Protein AF-A0A822E3Z6-F1 (afdb_monomer_lite)

Secondary structure (DSSP, 8-state):
-HHHHHHHHHHHHTTS-GGG-EEEESS-HHHHHHHHHHH-TTSEEEE-HHHHHHHHHHHGGG-S-GGGHHHHHHHHHTT-

Radius of gyration: 16.95 Å; chains: 1; bounding box: 39×17×46 Å

Structure (mmCIF, N/CA/C/O backbone):
data_AF-A0A822E3Z6-F1
#
_entry.id   AF-A0A822E3Z6-F1
#
loop_
_atom_site.group_PDB
_atom_site.id
_atom_site.type_symbol
_atom_site.label_atom_id
_atom_site.label_alt_id
_atom_site.label_comp_id
_atom_site.label_asym_id
_atom_site.label_entity_id
_atom_site.label_seq_id
_atom_site.pdbx_PDB_ins_code
_atom_site.Cartn_x
_atom_site.Cartn_y
_atom_site.Cartn_z
_atom_site.occupancy
_atom_site.B_iso_or_equiv
_atom_site.auth_seq_id
_atom_site.auth_comp_id
_atom_site.auth_asym_id
_atom_site.auth_atom_id
_atom_site.pdbx_PDB_model_num
ATOM 1 N N . ILE A 1 1 ? 3.208 6.579 21.441 1.00 58.00 1 ILE A N 1
ATOM 2 C CA . ILE A 1 1 ? 2.828 6.378 20.019 1.00 58.00 1 ILE A CA 1
ATOM 3 C C . ILE A 1 1 ? 1.697 5.355 19.915 1.00 58.00 1 ILE A C 1
ATOM 5 O O . ILE A 1 1 ? 0.607 5.752 19.540 1.00 58.00 1 ILE A O 1
ATOM 9 N N . PHE A 1 2 ? 1.890 4.095 20.334 1.00 51.88 2 PHE A N 1
ATOM 10 C CA . PHE A 1 2 ? 0.848 3.053 20.236 1.00 51.88 2 PHE A CA 1
ATOM 11 C C . PHE A 1 2 ? -0.448 3.330 21.017 1.00 51.88 2 PHE A C 1
ATOM 13 O O . PHE A 1 2 ? -1.522 3.004 20.523 1.00 51.88 2 PHE A O 1
ATOM 20 N N . SER A 1 3 ? -0.371 3.926 22.213 1.00 61.28 3 SER A N 1
ATOM 21 C CA . SER A 1 3 ? -1.570 4.300 22.979 1.00 61.28 3 SER A CA 1
ATOM 22 C C . SER A 1 3 ? -2.373 5.389 22.269 1.00 61.28 3 SER A C 1
ATOM 24 O O . SER A 1 3 ? -3.559 5.205 22.049 1.00 61.28 3 SER A O 1
ATOM 26 N N . CYS A 1 4 ? -1.705 6.456 21.816 1.00 67.81 4 CYS A N 1
ATOM 27 C CA . CYS A 1 4 ? -2.349 7.569 21.117 1.00 67.81 4 CYS A CA 1
ATOM 28 C C . CYS A 1 4 ? -3.055 7.113 19.836 1.00 67.81 4 CYS A C 1
ATOM 30 O O . CYS A 1 4 ? -4.216 7.438 19.653 1.00 67.81 4 CYS A O 1
ATOM 32 N N . LEU A 1 5 ? -2.404 6.288 19.002 1.00 71.25 5 LEU A N 1
ATOM 33 C CA . LEU A 1 5 ? -3.010 5.827 17.747 1.00 71.25 5 LEU A CA 1
ATOM 34 C C . LEU A 1 5 ? -4.288 5.010 17.992 1.00 71.25 5 LEU A C 1
ATOM 36 O O . LEU A 1 5 ? -5.282 5.178 17.297 1.00 71.25 5 LEU A O 1
ATOM 40 N N . ARG A 1 6 ? -4.274 4.130 18.999 1.00 72.88 6 ARG A N 1
ATOM 41 C CA . ARG A 1 6 ? -5.452 3.342 19.376 1.00 72.88 6 ARG A CA 1
ATOM 42 C C . ARG A 1 6 ? -6.572 4.237 19.907 1.00 72.88 6 ARG A C 1
ATOM 44 O O . ARG A 1 6 ? -7.722 4.035 19.541 1.00 72.88 6 ARG A O 1
ATOM 51 N N . ASP A 1 7 ? -6.238 5.176 20.786 1.00 79.06 7 ASP A N 1
ATOM 52 C CA . ASP A 1 7 ? -7.222 6.051 21.421 1.00 79.06 7 ASP A CA 1
ATOM 53 C C . ASP A 1 7 ? -7.858 7.002 20.382 1.00 79.06 7 ASP A C 1
ATOM 55 O O . ASP A 1 7 ? -9.068 7.214 20.405 1.00 79.06 7 ASP A O 1
ATOM 59 N N . ASP A 1 8 ? -7.083 7.478 19.402 1.00 78.94 8 ASP A N 1
ATOM 60 C CA . ASP A 1 8 ? -7.583 8.272 18.273 1.00 78.94 8 ASP A CA 1
ATOM 61 C C . ASP A 1 8 ? -8.521 7.458 17.363 1.00 78.94 8 ASP A C 1
ATOM 63 O O . ASP A 1 8 ? -9.585 7.945 16.977 1.00 78.94 8 ASP A O 1
ATOM 67 N N . LEU A 1 9 ? -8.177 6.197 17.065 1.00 77.75 9 LEU A N 1
ATOM 68 C CA . LEU A 1 9 ? -9.040 5.295 16.288 1.00 77.75 9 LEU A CA 1
ATOM 69 C C . LEU A 1 9 ? -10.339 4.952 17.037 1.00 77.75 9 LEU A C 1
ATOM 71 O O . LEU A 1 9 ? -11.402 4.908 16.426 1.00 77.75 9 LEU A O 1
ATOM 75 N N . LEU A 1 10 ? -10.286 4.774 18.359 1.00 77.94 10 LEU A N 1
ATOM 76 C CA . LEU A 1 10 ? -11.483 4.572 19.185 1.00 77.94 10 LEU A CA 1
ATOM 77 C C . LEU A 1 10 ? -12.403 5.799 19.169 1.00 77.94 10 LEU A C 1
ATOM 79 O O . LEU A 1 10 ? -13.618 5.663 19.066 1.00 77.94 10 LEU A O 1
ATOM 83 N N . ASN A 1 11 ? -11.836 7.006 19.232 1.00 78.06 11 ASN A N 1
ATOM 84 C CA . ASN A 1 11 ? -12.622 8.238 19.151 1.00 78.06 11 ASN A CA 1
ATOM 85 C C . ASN A 1 11 ? -13.307 8.407 17.786 1.00 78.06 11 ASN A C 1
ATOM 87 O O . ASN A 1 11 ? -14.426 8.915 17.726 1.00 78.06 11 ASN A O 1
ATOM 91 N N . LEU A 1 12 ? -12.653 7.968 16.704 1.00 73.56 12 LEU A N 1
ATOM 92 C CA . LEU A 1 12 ? -13.238 7.920 15.360 1.00 73.56 12 LEU A CA 1
ATOM 93 C C . LEU A 1 12 ? -14.407 6.928 15.274 1.00 73.56 12 LEU A C 1
ATOM 95 O O . LEU A 1 12 ? -15.427 7.250 14.667 1.00 73.56 12 LEU A O 1
ATOM 99 N N . SER A 1 13 ? -14.288 5.760 15.914 1.00 71.12 13 SER A N 1
ATOM 100 C CA . SER A 1 13 ? -15.336 4.726 15.945 1.00 71.12 13 SER A CA 1
ATOM 101 C C . SER A 1 13 ? -16.654 5.251 16.520 1.00 71.12 13 SER A C 1
ATOM 103 O O . SER A 1 13 ? -17.712 5.084 15.920 1.00 71.12 13 SER A O 1
ATOM 105 N N . LEU A 1 14 ? -16.584 6.030 17.603 1.00 71.81 14 LEU A N 1
ATOM 106 C CA . LEU A 1 14 ? -17.755 6.628 18.254 1.00 71.81 14 LEU A CA 1
ATOM 107 C C . LEU A 1 14 ? -18.519 7.641 17.381 1.00 71.81 14 LEU A C 1
ATOM 109 O O . LEU A 1 14 ? -19.632 8.029 17.737 1.00 71.81 14 LEU A O 1
ATOM 113 N N . GLN A 1 15 ? -17.930 8.106 16.276 1.00 68.94 15 GLN A N 1
ATOM 114 C CA . GLN A 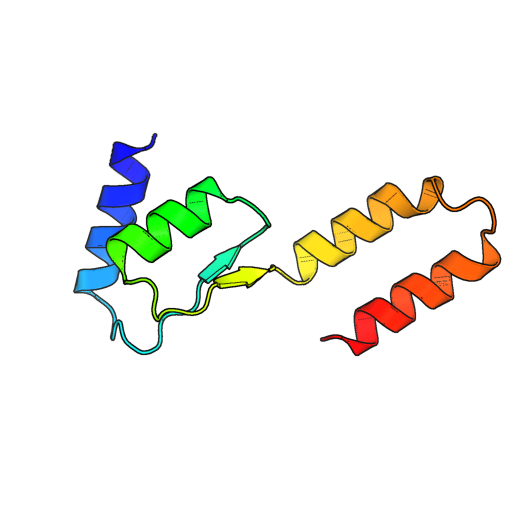1 15 ? -18.497 9.146 15.412 1.00 68.94 15 GLN A CA 1
ATOM 115 C C . GLN A 1 15 ? -18.976 8.626 14.050 1.00 68.94 15 GLN A C 1
ATOM 117 O O . GLN A 1 15 ? -19.624 9.376 13.319 1.00 68.94 15 GLN A O 1
ATOM 122 N N . MET A 1 16 ? -18.671 7.377 13.689 1.00 71.44 16 MET A N 1
ATOM 123 C CA . MET A 1 16 ? -18.875 6.855 12.335 1.00 71.44 16 MET A CA 1
ATOM 124 C C . MET A 1 16 ? -19.785 5.62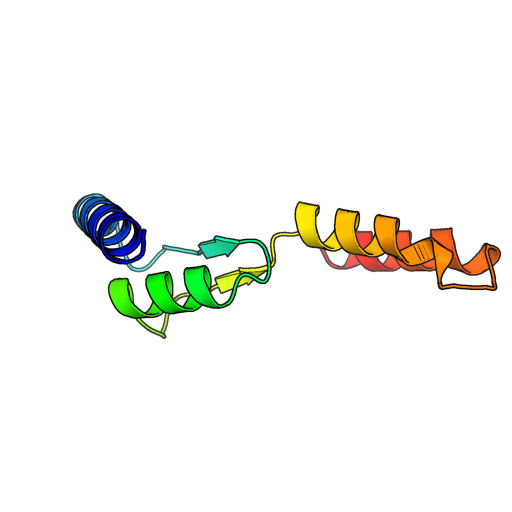4 12.318 1.00 71.44 16 MET A C 1
ATOM 126 O O . MET A 1 16 ? -19.883 4.883 13.290 1.00 71.44 16 MET A O 1
ATOM 130 N N . ASN A 1 17 ? -20.456 5.394 11.187 1.00 71.00 17 ASN A N 1
ATOM 131 C CA . ASN A 1 17 ? -21.103 4.113 10.924 1.00 71.00 17 ASN A CA 1
ATOM 132 C C . ASN A 1 17 ? -20.007 3.078 10.636 1.00 71.00 17 ASN A C 1
ATOM 134 O O . ASN A 1 17 ? -19.446 3.065 9.541 1.00 71.00 17 ASN A O 1
ATOM 138 N N . GLU A 1 18 ? -19.668 2.271 11.642 1.00 68.12 18 GLU A N 1
ATOM 139 C CA . GLU A 1 18 ? -18.479 1.413 11.618 1.00 68.12 18 GLU A CA 1
ATOM 140 C C . GLU A 1 18 ? -18.486 0.429 10.437 1.00 68.12 18 GLU A C 1
ATOM 142 O O . GLU A 1 18 ? -17.461 0.234 9.802 1.00 68.12 18 GLU A O 1
ATOM 147 N N . GLN A 1 19 ? -19.654 -0.079 10.033 1.00 68.81 19 GLN A N 1
ATOM 148 C CA . GLN A 1 19 ? -19.788 -1.121 9.002 1.00 68.81 19 GLN A CA 1
ATOM 149 C C . GLN A 1 19 ? -19.326 -0.729 7.587 1.00 68.81 19 GLN A C 1
ATOM 151 O O . GLN A 1 19 ? -19.157 -1.610 6.745 1.00 68.81 19 GLN A O 1
ATOM 156 N N . GLU A 1 20 ? -19.117 0.558 7.302 1.00 75.19 20 GLU A N 1
ATOM 157 C CA . GLU A 1 20 ? -18.671 1.040 5.985 1.00 75.19 20 GLU A CA 1
ATOM 158 C C . GLU A 1 20 ? -17.226 1.571 5.996 1.00 75.19 20 GLU A C 1
ATOM 160 O O . GLU A 1 20 ? -16.754 2.132 5.004 1.00 75.19 20 GLU A O 1
ATOM 165 N N . LEU A 1 21 ? -16.498 1.403 7.104 1.00 85.94 21 LEU A N 1
ATOM 166 C CA . LEU A 1 21 ? -15.124 1.880 7.225 1.00 85.94 21 LEU A CA 1
ATOM 167 C C . LEU A 1 21 ? -14.153 1.032 6.396 1.00 85.94 21 LEU A C 1
ATOM 169 O O . LEU A 1 21 ? -14.032 -0.182 6.562 1.00 85.94 21 LEU A O 1
ATOM 173 N N . ILE A 1 22 ? -13.390 1.710 5.543 1.00 87.44 22 ILE A N 1
ATOM 174 C CA . ILE A 1 22 ? -12.291 1.125 4.775 1.00 87.44 22 ILE A CA 1
ATOM 175 C C . ILE A 1 22 ? -11.015 1.879 5.136 1.00 87.44 22 ILE A C 1
ATOM 177 O O . ILE A 1 22 ? -10.955 3.105 5.014 1.00 87.44 22 ILE A O 1
ATOM 181 N N . LEU A 1 23 ? -9.978 1.153 5.551 1.00 89.38 23 LEU A N 1
ATOM 182 C CA . LEU A 1 23 ? -8.654 1.736 5.742 1.00 89.38 23 LEU A CA 1
ATOM 183 C C . LEU A 1 23 ? -7.919 1.777 4.401 1.00 89.38 23 LEU A C 1
ATOM 185 O O . LEU A 1 23 ? -7.711 0.738 3.783 1.00 89.38 23 LEU A O 1
ATOM 189 N N . ILE A 1 24 ? -7.467 2.962 3.988 1.00 89.50 24 ILE A N 1
ATOM 190 C CA . ILE A 1 24 ? -6.534 3.131 2.868 1.00 89.50 24 ILE A CA 1
ATOM 191 C C . ILE A 1 24 ? -5.192 3.575 3.445 1.00 89.50 24 ILE A C 1
ATOM 193 O O . ILE A 1 24 ? -5.053 4.715 3.886 1.00 89.50 24 ILE A O 1
ATOM 197 N N . ALA A 1 25 ? -4.204 2.687 3.439 1.00 87.56 25 ALA A N 1
ATOM 198 C CA . ALA A 1 25 ? -2.882 2.952 4.005 1.00 87.56 25 ALA A CA 1
ATOM 199 C C . ALA A 1 25 ? -1.777 2.456 3.070 1.00 87.56 25 ALA A C 1
ATOM 201 O O . ALA A 1 25 ? -2.005 1.615 2.202 1.00 87.56 25 ALA A O 1
ATOM 202 N N . ASP A 1 26 ? -0.564 2.986 3.218 1.00 83.88 26 ASP A N 1
ATOM 203 C CA . ASP A 1 26 ? 0.617 2.262 2.751 1.00 83.88 26 ASP A CA 1
ATOM 204 C C . ASP A 1 26 ? 0.707 0.899 3.464 1.00 83.88 26 ASP A C 1
ATOM 206 O O . ASP A 1 26 ? -0.041 0.654 4.409 1.00 83.88 26 ASP A O 1
ATOM 210 N N . ASP A 1 27 ? 1.563 -0.012 2.993 1.00 77.88 27 ASP A N 1
ATOM 211 C CA . ASP A 1 27 ? 1.739 -1.364 3.561 1.00 77.88 27 ASP A CA 1
ATOM 212 C C . ASP A 1 27 ? 2.404 -1.327 4.960 1.00 77.88 27 ASP A C 1
ATOM 214 O O . ASP A 1 27 ? 3.469 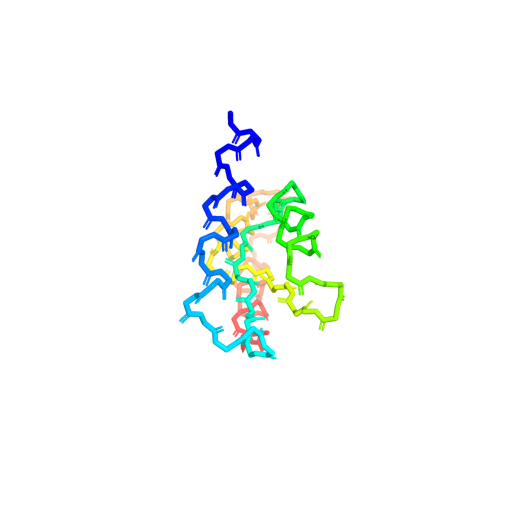-1.881 5.223 1.00 77.88 27 ASP A O 1
ATOM 218 N N . ALA A 1 28 ? 1.797 -0.565 5.864 1.00 84.25 28 ALA A N 1
ATOM 219 C CA . ALA A 1 28 ? 2.190 -0.307 7.226 1.00 84.25 28 ALA A CA 1
ATOM 220 C C . ALA A 1 28 ? 1.399 -1.258 8.123 1.00 84.25 28 ALA A C 1
ATOM 222 O O . ALA A 1 28 ? 0.380 -0.895 8.714 1.00 84.25 28 ALA A O 1
ATOM 223 N N . GLU A 1 29 ? 1.903 -2.484 8.247 1.00 86.44 29 GLU A N 1
ATOM 224 C CA . GLU A 1 29 ? 1.283 -3.578 9.006 1.00 86.44 29 GLU A CA 1
ATOM 225 C C . GLU A 1 29 ? 0.824 -3.153 10.414 1.00 86.44 29 GLU A C 1
ATOM 227 O O . GLU A 1 29 ? -0.239 -3.544 10.888 1.00 86.44 29 GLU A O 1
ATOM 232 N N . VAL A 1 30 ? 1.590 -2.282 11.076 1.00 88.12 30 VAL A N 1
ATOM 233 C CA . VAL A 1 30 ? 1.257 -1.746 12.403 1.00 88.12 30 VAL A CA 1
ATOM 234 C C . VAL A 1 30 ? -0.052 -0.949 12.403 1.00 88.12 30 VAL A C 1
ATOM 236 O O . VAL A 1 30 ? -0.839 -1.075 13.342 1.00 88.12 30 VAL A O 1
ATOM 239 N N . ILE A 1 31 ? -0.285 -0.132 11.375 1.00 87.38 31 ILE A N 1
ATOM 240 C CA . ILE A 1 31 ? -1.495 0.687 11.243 1.00 87.38 31 ILE A CA 1
ATOM 241 C C . ILE A 1 31 ? -2.681 -0.221 10.920 1.00 87.38 31 ILE A C 1
ATOM 243 O O . ILE A 1 31 ? -3.709 -0.134 11.589 1.00 87.38 31 ILE A O 1
ATOM 247 N N . SER A 1 32 ? -2.504 -1.149 9.977 1.00 90.44 32 SER A N 1
ATOM 248 C CA . SER A 1 32 ? -3.509 -2.152 9.609 1.00 90.44 32 SER A CA 1
ATOM 249 C C . SER A 1 32 ? -3.938 -2.988 10.815 1.00 90.44 32 SER A C 1
ATOM 251 O O . SER A 1 32 ? -5.126 -3.113 11.100 1.00 90.44 32 SER A O 1
ATOM 253 N N . ASN A 1 33 ? -2.980 -3.480 11.601 1.00 90.00 33 ASN A N 1
ATOM 254 C CA . ASN A 1 33 ? -3.253 -4.258 12.807 1.00 90.00 33 ASN A CA 1
ATOM 255 C C . ASN A 1 33 ? -3.952 -3.429 13.890 1.00 90.00 33 ASN A C 1
ATOM 257 O O . ASN A 1 33 ? -4.841 -3.937 14.573 1.00 90.00 33 ASN A O 1
ATOM 261 N N . ALA A 1 34 ? -3.571 -2.160 14.069 1.00 88.88 34 ALA A N 1
ATOM 262 C CA . ALA A 1 34 ? -4.239 -1.274 15.019 1.00 88.88 34 ALA A CA 1
ATOM 263 C C . ALA A 1 34 ? -5.695 -1.002 14.611 1.00 88.88 34 ALA A C 1
ATOM 265 O O . ALA A 1 34 ? -6.579 -1.055 15.462 1.00 88.88 34 ALA A O 1
ATOM 266 N N . PHE A 1 35 ? -5.940 -0.775 13.321 1.00 89.50 35 PHE A N 1
ATOM 267 C CA . PHE A 1 35 ? -7.273 -0.579 12.762 1.00 89.50 35 PHE A CA 1
ATOM 268 C C . PHE A 1 35 ? -8.148 -1.826 12.935 1.00 89.50 35 PHE A C 1
ATOM 270 O O . PHE A 1 35 ? -9.186 -1.751 13.585 1.00 89.50 35 PHE A O 1
ATOM 277 N N . LEU A 1 36 ? -7.693 -2.995 12.473 1.00 90.44 36 LEU A N 1
ATOM 278 C CA . LEU A 1 36 ? -8.447 -4.252 12.589 1.00 90.44 36 LEU A CA 1
ATOM 279 C C . LEU A 1 36 ? -8.718 -4.643 14.050 1.00 90.44 36 LEU A C 1
ATOM 281 O O . LEU A 1 36 ? -9.738 -5.254 14.358 1.00 90.44 36 LEU A O 1
ATOM 285 N N . LYS A 1 37 ? -7.826 -4.268 14.974 1.00 90.00 37 LYS A N 1
ATOM 286 C CA . LYS A 1 37 ? -8.027 -4.478 16.412 1.00 90.00 37 LYS A CA 1
ATOM 287 C C . LYS A 1 37 ? -9.131 -3.598 17.005 1.00 90.00 37 LYS A C 1
ATOM 289 O O . LYS A 1 37 ? -9.737 -4.008 17.992 1.00 90.00 37 LYS A O 1
ATOM 294 N N . VAL A 1 38 ? -9.336 -2.391 16.477 1.00 87.94 38 VAL A N 1
ATOM 295 C CA . VAL A 1 38 ? -10.340 -1.438 16.978 1.00 87.94 38 VAL A CA 1
ATOM 296 C C . VAL A 1 38 ? -11.693 -1.667 16.312 1.00 87.94 38 VAL A C 1
ATOM 298 O O . VAL A 1 38 ? -12.692 -1.738 17.017 1.00 87.94 38 VAL A O 1
ATOM 301 N N . PHE A 1 39 ? -11.714 -1.813 14.988 1.00 86.88 39 PHE A N 1
ATOM 302 C CA . PHE A 1 39 ? -12.951 -1.848 14.205 1.00 86.88 39 PHE A CA 1
ATOM 303 C C . PHE A 1 39 ? -13.432 -3.266 13.884 1.00 86.88 39 PHE A C 1
ATOM 305 O O . PHE A 1 39 ? -14.620 -3.472 13.679 1.00 86.88 39 PHE A O 1
ATOM 312 N N . GLY A 1 40 ? -12.544 -4.262 13.916 1.00 88.69 40 GLY A N 1
ATOM 313 C CA . GLY A 1 40 ? -12.872 -5.651 13.600 1.00 88.69 40 GLY A CA 1
ATOM 314 C C . GLY A 1 40 ? -12.125 -6.168 12.375 1.00 88.69 40 GLY A C 1
ATOM 315 O O . GLY A 1 40 ? -11.663 -5.419 11.517 1.00 88.69 40 GLY A O 1
ATOM 316 N N . THR A 1 41 ? -11.975 -7.490 12.305 1.00 89.50 41 THR A N 1
ATOM 317 C CA . THR A 1 41 ? -11.243 -8.177 11.227 1.00 89.50 41 THR A CA 1
ATOM 318 C C . THR A 1 41 ? -12.061 -8.371 9.949 1.00 89.50 41 THR A C 1
ATOM 320 O O . THR A 1 41 ? -11.539 -8.856 8.954 1.00 89.50 41 THR A O 1
ATOM 323 N N . ASP A 1 42 ? -13.351 -8.058 10.000 1.00 90.19 42 ASP A N 1
ATOM 324 C CA . ASP A 1 42 ? -14.301 -8.062 8.885 1.00 90.19 42 ASP A CA 1
ATOM 325 C C . ASP A 1 42 ? -14.220 -6.793 8.021 1.00 90.19 42 ASP A C 1
ATOM 327 O O . ASP A 1 42 ? -14.848 -6.721 6.966 1.00 90.19 42 ASP A O 1
ATOM 331 N N . HIS A 1 43 ? -13.423 -5.810 8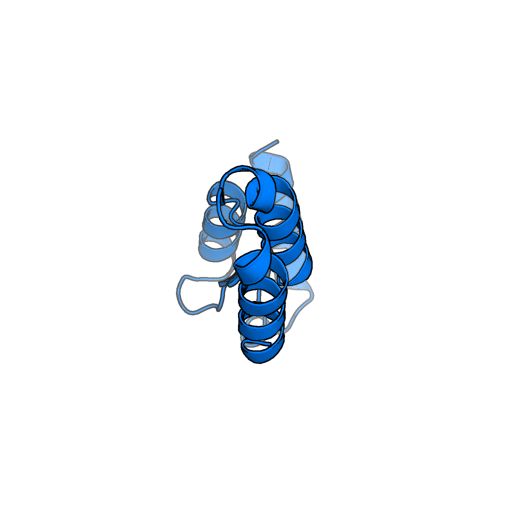.443 1.00 89.88 43 HIS A N 1
ATOM 332 C CA . HIS A 1 43 ? -13.213 -4.570 7.716 1.00 89.88 43 HIS A CA 1
ATOM 333 C C . HIS A 1 43 ? -12.162 -4.707 6.614 1.00 89.88 43 HIS A C 1
ATOM 335 O O . HIS A 1 43 ? -11.172 -5.432 6.735 1.00 89.88 43 HIS A O 1
ATOM 341 N N . ASN A 1 44 ? -12.343 -3.928 5.550 1.00 89.06 44 ASN A N 1
ATOM 342 C CA . ASN A 1 44 ? -11.405 -3.900 4.437 1.00 89.06 44 ASN A CA 1
ATOM 343 C C . ASN A 1 44 ? -10.226 -2.966 4.734 1.00 89.06 44 ASN A C 1
ATOM 345 O O . ASN A 1 44 ? -10.402 -1.794 5.076 1.00 89.06 44 ASN A O 1
ATOM 349 N N . VAL A 1 45 ? -9.016 -3.479 4.520 1.00 90.50 45 VAL A N 1
ATOM 350 C CA . VAL A 1 45 ? -7.781 -2.694 4.472 1.00 90.50 45 VAL A CA 1
ATOM 351 C C . VAL A 1 45 ? -7.248 -2.769 3.051 1.00 90.50 45 VAL A C 1
ATOM 353 O O . VAL A 1 45 ? -6.991 -3.854 2.533 1.00 90.50 45 VAL A O 1
ATOM 356 N N . VAL A 1 46 ? -7.105 -1.615 2.413 1.00 90.06 46 VAL A N 1
ATOM 357 C CA . VAL A 1 46 ? -6.701 -1.491 1.016 1.00 90.06 46 VAL A CA 1
ATOM 358 C C . VAL A 1 46 ? -5.374 -0.749 0.945 1.00 90.06 46 VAL A C 1
ATOM 360 O O . VAL A 1 46 ? -5.169 0.278 1.597 1.00 90.06 46 VAL A O 1
ATOM 363 N N . MET A 1 47 ? -4.466 -1.263 0.120 1.00 88.38 47 MET A N 1
ATOM 364 C CA . MET A 1 47 ? -3.196 -0.604 -0.148 1.00 88.38 47 MET A CA 1
ATOM 365 C C . MET A 1 47 ? -3.427 0.713 -0.896 1.00 88.38 47 MET A C 1
ATOM 367 O O . MET A 1 47 ? -4.130 0.776 -1.904 1.00 88.38 47 MET A O 1
ATOM 371 N N . CYS A 1 48 ? -2.792 1.779 -0.423 1.00 90.38 48 CYS A N 1
ATOM 372 C CA . CYS A 1 48 ? -2.868 3.091 -1.035 1.00 90.38 48 CYS A CA 1
ATOM 373 C C . CYS A 1 48 ? -2.210 3.076 -2.420 1.00 90.38 48 CYS A C 1
ATOM 375 O O . CYS A 1 48 ? -0.983 2.996 -2.544 1.00 90.38 48 CYS A O 1
ATOM 377 N N . TRP A 1 49 ? -3.038 3.236 -3.454 1.00 89.75 49 TRP A N 1
ATOM 378 C CA . TRP A 1 49 ? -2.627 3.265 -4.857 1.00 89.75 49 TRP A CA 1
ATOM 379 C C . TRP A 1 49 ? -1.462 4.221 -5.130 1.00 89.75 49 TRP A C 1
ATOM 381 O O . TRP A 1 49 ? -0.444 3.854 -5.715 1.00 89.75 49 TRP A O 1
ATOM 391 N N . PHE A 1 50 ? -1.578 5.454 -4.635 1.00 89.81 50 PHE A N 1
ATOM 392 C CA . PHE A 1 50 ? -0.569 6.489 -4.832 1.00 89.81 50 PHE A CA 1
ATOM 393 C C . PHE A 1 50 ? 0.799 6.083 -4.263 1.00 89.81 50 PHE A C 1
ATOM 395 O O . PHE A 1 50 ? 1.824 6.248 -4.930 1.00 89.81 50 PHE A O 1
ATOM 402 N N . HIS A 1 51 ? 0.822 5.534 -3.044 1.00 90.38 51 HIS A N 1
ATOM 403 C CA . HIS A 1 51 ? 2.062 5.101 -2.401 1.00 90.38 51 HIS A CA 1
ATOM 404 C C . HIS A 1 51 ? 2.664 3.880 -3.090 1.00 90.38 51 HIS A C 1
ATOM 406 O O . HIS A 1 51 ? 3.874 3.859 -3.317 1.00 90.38 51 HIS A O 1
ATOM 412 N N . MET A 1 52 ? 1.836 2.911 -3.488 1.00 91.25 52 MET A N 1
ATOM 413 C CA . MET A 1 52 ? 2.293 1.757 -4.257 1.00 91.25 52 MET A CA 1
ATOM 414 C C . MET A 1 52 ? 2.930 2.198 -5.583 1.00 91.25 52 MET A C 1
ATOM 416 O O . MET A 1 52 ? 4.069 1.821 -5.859 1.00 91.25 52 MET A O 1
ATOM 420 N N . ARG A 1 53 ? 2.271 3.071 -6.358 1.00 93.25 53 ARG A N 1
ATOM 421 C CA . ARG A 1 53 ? 2.784 3.540 -7.656 1.00 93.25 53 ARG A CA 1
ATOM 422 C C . ARG A 1 53 ? 4.116 4.259 -7.496 1.00 93.25 53 ARG A C 1
ATOM 424 O O . ARG A 1 53 ? 5.077 3.960 -8.200 1.00 93.25 53 ARG A O 1
ATOM 431 N N . LYS A 1 54 ? 4.191 5.166 -6.521 1.00 92.81 54 LYS A N 1
ATOM 432 C CA . LYS A 1 54 ? 5.417 5.897 -6.188 1.00 92.81 54 LYS A CA 1
ATOM 433 C C . LYS A 1 54 ? 6.547 4.956 -5.765 1.00 92.81 54 LYS A C 1
ATOM 435 O O . LYS A 1 54 ? 7.707 5.201 -6.096 1.00 92.81 54 LYS A O 1
ATOM 440 N N . ASN A 1 55 ? 6.232 3.887 -5.034 1.00 92.31 55 ASN A N 1
ATOM 441 C CA . ASN A 1 55 ? 7.226 2.899 -4.635 1.00 92.31 55 ASN A CA 1
ATOM 442 C C . ASN A 1 55 ? 7.727 2.083 -5.834 1.00 92.31 55 ASN A C 1
ATOM 444 O O . ASN A 1 55 ? 8.929 1.845 -5.933 1.00 92.31 55 ASN A O 1
ATOM 448 N N . VAL A 1 56 ? 6.852 1.703 -6.770 1.00 92.94 56 VAL A N 1
ATOM 449 C CA . VAL A 1 56 ? 7.291 1.035 -8.003 1.00 92.94 56 VAL A CA 1
ATOM 450 C C . VAL A 1 56 ? 8.182 1.957 -8.825 1.00 92.94 56 VAL A C 1
ATOM 452 O O . VAL A 1 56 ? 9.297 1.564 -9.155 1.00 92.94 56 VAL A O 1
ATOM 455 N N . GLU A 1 57 ? 7.752 3.195 -9.074 1.00 94.31 57 GLU A N 1
ATOM 456 C CA . GLU A 1 57 ? 8.530 4.186 -9.825 1.00 94.31 57 GLU A CA 1
ATOM 457 C C . GLU A 1 57 ? 9.935 4.369 -9.231 1.00 94.31 57 GLU A C 1
ATOM 459 O O . GLU A 1 57 ? 10.938 4.299 -9.943 1.00 94.31 57 GLU A O 1
ATOM 464 N N . LYS A 1 58 ? 10.022 4.492 -7.899 1.00 95.19 58 LYS A N 1
ATOM 465 C CA . LYS A 1 58 ? 11.294 4.591 -7.172 1.00 95.19 58 LYS A CA 1
ATOM 466 C C . LYS A 1 58 ? 12.199 3.376 -7.377 1.00 95.19 58 LYS A C 1
ATOM 468 O O . LYS A 1 58 ? 13.410 3.535 -7.284 1.00 95.19 58 LYS A O 1
ATOM 473 N N . ASN A 1 59 ? 11.648 2.189 -7.628 1.00 95.00 59 ASN A N 1
ATOM 474 C CA . ASN A 1 59 ? 12.393 0.938 -7.786 1.00 95.00 59 ASN A CA 1
ATOM 475 C C . ASN A 1 59 ? 12.577 0.499 -9.249 1.00 95.00 59 ASN A C 1
ATOM 477 O O . ASN A 1 59 ? 13.310 -0.456 -9.502 1.00 95.00 59 ASN A O 1
ATOM 481 N N . LEU A 1 60 ? 12.017 1.221 -10.228 1.00 94.06 60 LEU A N 1
ATOM 482 C CA . LEU A 1 60 ? 12.185 0.920 -11.658 1.00 94.06 60 LEU A CA 1
ATOM 483 C C . LEU A 1 60 ? 13.653 0.897 -12.103 1.00 94.06 60 LEU A C 1
ATOM 485 O O . LEU A 1 60 ? 14.000 0.243 -13.087 1.00 94.06 60 LEU A O 1
ATOM 489 N N . TYR A 1 61 ? 14.549 1.582 -11.387 1.00 93.88 61 TYR A N 1
ATOM 490 C CA . TYR A 1 61 ? 15.980 1.543 -11.692 1.00 93.88 61 TYR A CA 1
ATOM 491 C C . TYR A 1 61 ? 16.568 0.122 -11.647 1.00 93.88 61 TYR A C 1
ATOM 493 O O . TYR A 1 61 ? 17.515 -0.127 -12.391 1.00 93.88 61 TYR A O 1
ATOM 501 N N . LEU A 1 62 ? 15.977 -0.791 -10.860 1.00 95.25 62 LEU A N 1
ATOM 502 C CA . LEU A 1 62 ? 16.366 -2.204 -10.752 1.00 95.25 62 LEU A CA 1
ATOM 503 C C . LEU A 1 62 ? 16.056 -3.013 -12.018 1.00 95.25 62 LEU A C 1
ATOM 505 O O . LEU A 1 62 ? 16.639 -4.071 -12.234 1.00 95.25 62 LEU A O 1
ATOM 509 N N . VAL A 1 63 ? 15.154 -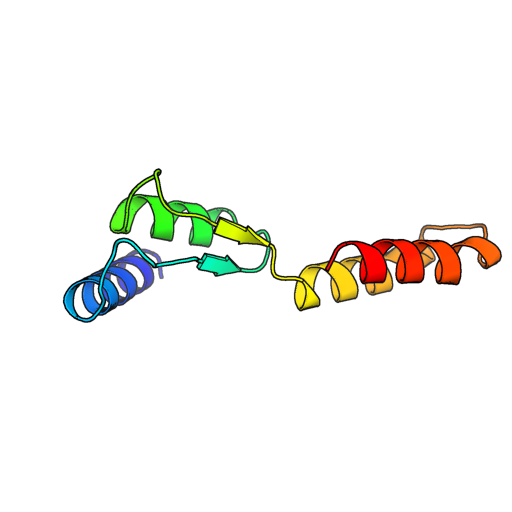2.526 -12.872 1.00 94.38 63 VAL A N 1
ATOM 510 C CA . VAL A 1 63 ? 14.849 -3.158 -14.155 1.00 94.38 63 VAL A CA 1
ATOM 511 C C . VAL A 1 63 ? 15.893 -2.704 -15.178 1.00 94.38 63 VAL A C 1
ATOM 513 O O . VAL A 1 63 ? 15.932 -1.526 -15.568 1.00 94.38 63 VAL A O 1
ATOM 516 N N . GLU A 1 64 ? 16.744 -3.642 -15.605 1.00 94.44 64 GLU A N 1
ATOM 517 C CA . GLU A 1 64 ? 17.828 -3.410 -16.572 1.00 94.44 64 GLU A CA 1
ATOM 518 C C . GLU A 1 64 ? 17.284 -2.977 -17.938 1.00 94.44 64 GLU A C 1
ATOM 520 O O . GLU A 1 64 ? 17.755 -2.004 -18.531 1.00 94.44 64 GLU A O 1
ATOM 525 N 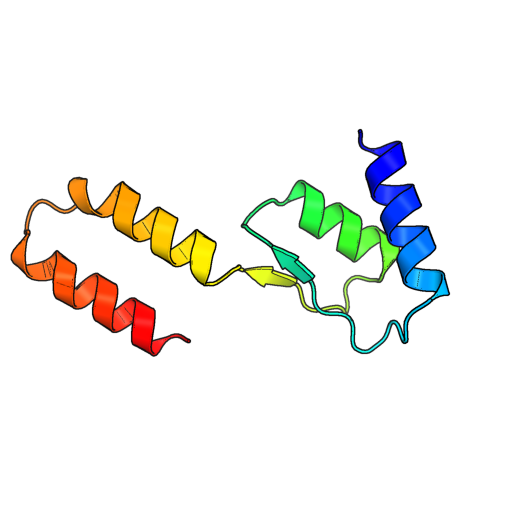N . ASN A 1 65 ? 16.235 -3.653 -18.414 1.00 95.81 65 ASN A N 1
ATOM 526 C CA . ASN A 1 65 ? 15.600 -3.329 -19.682 1.00 95.81 65 ASN A CA 1
ATOM 527 C C . ASN A 1 65 ? 14.669 -2.111 -19.546 1.00 95.81 65 ASN A C 1
ATOM 529 O O . ASN A 1 65 ? 13.503 -2.232 -19.165 1.00 95.81 65 ASN A O 1
ATOM 533 N N . LYS A 1 66 ? 15.175 -0.929 -19.915 1.00 92.50 66 LYS A N 1
ATOM 534 C CA . LYS A 1 66 ? 14.426 0.339 -19.848 1.00 92.50 66 LYS A CA 1
ATOM 535 C C . LYS A 1 66 ? 13.194 0.388 -20.754 1.00 92.50 66 LYS A C 1
ATOM 537 O O . LYS A 1 66 ? 12.271 1.138 -20.454 1.00 92.50 66 LYS A O 1
ATOM 542 N N . ALA A 1 67 ? 13.124 -0.439 -21.800 1.00 93.62 67 ALA A N 1
ATOM 543 C CA . ALA A 1 67 ? 11.933 -0.517 -22.646 1.00 93.62 67 ALA A CA 1
ATOM 544 C C . ALA A 1 67 ? 10.706 -1.063 -21.888 1.00 93.62 67 ALA A C 1
ATOM 546 O O . ALA A 1 67 ? 9.577 -0.774 -22.271 1.00 93.62 67 ALA A O 1
ATOM 547 N N . LEU A 1 68 ? 10.912 -1.807 -20.792 1.00 94.44 68 LEU A N 1
ATOM 548 C CA . LEU A 1 68 ? 9.828 -2.365 -19.976 1.00 94.44 68 LEU A CA 1
ATOM 549 C C . LEU A 1 68 ? 9.228 -1.363 -18.983 1.00 94.44 68 LEU A C 1
ATOM 551 O O . LEU A 1 68 ? 8.150 -1.612 -18.456 1.00 94.44 68 LEU A O 1
ATOM 555 N N . HIS A 1 69 ? 9.892 -0.234 -18.720 1.00 95.00 69 HIS A N 1
ATOM 556 C CA . HIS A 1 69 ? 9.473 0.708 -17.673 1.00 95.00 69 HIS A CA 1
ATOM 557 C C . HIS A 1 69 ? 8.077 1.272 -17.931 1.00 95.00 69 HIS A C 1
ATOM 559 O O . HIS A 1 69 ? 7.235 1.263 -17.039 1.00 95.00 69 HIS A O 1
ATOM 565 N N . GLY A 1 70 ? 7.819 1.713 -19.165 1.00 92.50 70 GLY A N 1
ATOM 566 C CA . GLY A 1 70 ? 6.505 2.226 -19.557 1.00 92.50 70 GLY A CA 1
ATOM 567 C C . GLY A 1 70 ? 5.415 1.154 -19.508 1.00 92.50 70 GLY A C 1
ATOM 568 O O . GLY A 1 70 ? 4.301 1.449 -19.095 1.00 92.50 70 GLY A O 1
ATOM 569 N N . GLY A 1 71 ? 5.751 -0.093 -19.864 1.00 94.50 71 GLY A N 1
ATOM 570 C CA . GLY A 1 71 ? 4.833 -1.231 -19.767 1.00 94.50 71 GLY A CA 1
ATOM 571 C C . GLY A 1 71 ? 4.416 -1.500 -18.325 1.00 94.50 71 GLY A C 1
ATOM 572 O O . GLY A 1 71 ? 3.232 -1.511 -18.033 1.00 94.50 71 GLY A O 1
ATOM 573 N N . ILE A 1 72 ? 5.385 -1.578 -17.408 1.00 93.25 72 ILE A N 1
ATOM 574 C CA . ILE A 1 72 ? 5.130 -1.785 -15.974 1.00 93.25 72 ILE A CA 1
ATOM 575 C C . ILE A 1 72 ? 4.226 -0.685 -15.406 1.00 93.25 72 ILE A C 1
ATOM 577 O O . ILE A 1 72 ? 3.292 -0.977 -14.666 1.00 93.25 72 ILE A O 1
ATOM 581 N N . MET A 1 73 ? 4.489 0.579 -15.747 1.00 94.19 73 MET A N 1
ATOM 582 C CA . MET A 1 73 ? 3.669 1.686 -15.249 1.00 94.19 73 MET A CA 1
ATOM 583 C C . MET A 1 73 ? 2.261 1.679 -15.845 1.00 94.19 73 MET A C 1
ATOM 585 O O . MET A 1 73 ? 1.312 1.944 -15.117 1.00 94.19 73 MET A O 1
ATOM 589 N N . ASN A 1 74 ? 2.107 1.338 -17.125 1.00 93.94 74 ASN A N 1
ATOM 590 C CA . ASN A 1 74 ? 0.788 1.186 -17.737 1.00 93.94 74 ASN A CA 1
ATOM 591 C C . ASN A 1 74 ? 0.007 0.026 -17.117 1.00 93.94 74 ASN A C 1
ATOM 593 O O . ASN A 1 74 ? -1.159 0.204 -16.783 1.00 93.94 74 ASN A O 1
ATOM 597 N N . ASP A 1 75 ? 0.646 -1.130 -16.926 1.00 91.81 75 ASP A N 1
ATOM 598 C CA . ASP A 1 75 ? 0.023 -2.295 -16.296 1.00 91.81 75 ASP A CA 1
ATOM 599 C C . ASP A 1 75 ? -0.463 -1.940 -14.891 1.00 91.81 75 ASP A C 1
ATOM 601 O O . ASP A 1 75 ? -1.590 -2.260 -14.526 1.00 91.81 75 ASP A O 1
ATOM 605 N N . ILE A 1 76 ? 0.343 -1.196 -14.131 1.00 90.06 76 ILE A N 1
ATOM 606 C CA . ILE A 1 76 ? -0.069 -0.638 -12.846 1.00 90.06 76 ILE A CA 1
ATOM 607 C C . ILE A 1 76 ? -1.305 0.245 -13.035 1.00 90.06 76 ILE A C 1
ATOM 609 O O . ILE A 1 76 ? -2.340 -0.086 -12.486 1.00 90.06 76 ILE A O 1
ATOM 613 N N . GLU A 1 77 ? -1.287 1.291 -13.858 1.00 88.81 77 GLU A N 1
ATOM 614 C CA . GLU A 1 77 ? -2.466 2.163 -14.049 1.00 88.81 77 GLU A CA 1
ATOM 615 C C . GLU A 1 77 ? -3.758 1.407 -14.437 1.00 88.81 77 GLU A C 1
ATOM 617 O O . GLU A 1 77 ? -4.847 1.860 -14.098 1.00 88.81 77 GLU A O 1
ATOM 622 N N . THR A 1 78 ? -3.673 0.233 -15.077 1.00 89.44 78 THR A N 1
ATOM 623 C CA . THR A 1 78 ? -4.856 -0.601 -15.376 1.00 89.44 78 THR A CA 1
ATOM 624 C C . THR A 1 78 ? -5.446 -1.372 -14.189 1.00 89.44 78 THR A C 1
ATOM 626 O O . THR A 1 78 ? -6.547 -1.903 -14.311 1.00 89.44 78 THR A O 1
ATOM 629 N N . LEU A 1 79 ? -4.737 -1.464 -13.061 1.00 81.38 79 LEU A N 1
ATOM 630 C CA . LEU A 1 79 ? -5.194 -2.151 -11.845 1.00 81.38 79 LEU A CA 1
ATOM 631 C C . LEU A 1 79 ? -5.992 -1.244 -10.893 1.00 81.38 79 LEU A C 1
ATOM 633 O O . LEU A 1 79 ? -6.448 -1.731 -9.856 1.00 81.38 79 LEU A O 1
ATOM 637 N N . GLN A 1 80 ? -6.127 0.048 -11.214 1.00 71.75 80 GLN A N 1
ATOM 638 C CA . GLN A 1 80 ? -6.964 1.000 -10.479 1.00 71.75 80 GLN A CA 1
ATOM 639 C C . GLN A 1 80 ? -8.446 0.835 -10.836 1.00 71.75 80 GLN A C 1
ATOM 641 O O . GLN A 1 80 ? -9.270 0.909 -9.895 1.00 71.75 80 GLN A O 1
#

Organism: NCBI:txid392032

pLDDT: mean 85.32, std 9.81, range [51.88, 95.81]

Sequence (80 aa):
IFSCLRDDLLNLSLQMNEQELILIADDAEVISNAFLKVFGTDHNVVMCWFHMRKNVEKNLYLVENKALHGGIMNDIETLQ

Foldseek 3Di:
DLVVLLVVLLVVVVVDPLVPDEAEEAPPVSNVVSNCVRSHPPHHYHYHLVVVLVVCLVCCVVPPPPVCSVVVSVVSVVVD